Protein AF-A0A6J6UYF3-F1 (afdb_monomer_lite)

Foldseek 3Di:
DLVVQLVVCLVVQPQWDQTSNFTDHRSDTDPDDDDPDDDDPVRVVVVVVVVD

InterPro domains:
  IPR034768 WhiB-like iron-sulfur binding domain [PS51674] (1-29)

Radius of gyration: 13.54 Å; chains: 1; bounding box: 31×17×31 Å

Secondary structure (DSSP, 8-state):
-HHHHHHHHHHTT--EEEETTEEEETTEEESSPPPSSSPPHHHHHHHHHHH-

pLDDT: mean 90.46, std 6.54, range [60.88, 96.0]

Organism: NCBI:txid449393

Structure (mmCIF, N/CA/C/O backbone):
data_AF-A0A6J6UYF3-F1
#
_entry.id   AF-A0A6J6UYF3-F1
#
loop_
_atom_site.group_PDB
_atom_site.id
_atom_site.type_symbol
_atom_site.label_atom_id
_atom_site.label_alt_id
_atom_site.label_comp_id
_atom_site.label_asym_id
_atom_site.label_entity_id
_atom_site.label_seq_id
_atom_site.pdbx_PDB_ins_code
_atom_site.Cartn_x
_atom_site.Cartn_y
_atom_site.Cartn_z
_atom_site.occupancy
_atom_site.B_iso_or_equiv
_atom_site.auth_seq_id
_atom_site.auth_comp_id
_atom_site.auth_asym_id
_atom_site.auth_atom_id
_atom_site.pdbx_PDB_model_num
ATOM 1 N N . MET A 1 1 ? -15.575 -7.994 10.779 1.00 76.19 1 MET A N 1
ATOM 2 C CA . MET A 1 1 ? -14.365 -7.609 11.541 1.00 76.19 1 MET A CA 1
ATOM 3 C C . MET A 1 1 ? -13.205 -7.184 10.644 1.00 76.19 1 MET A C 1
ATOM 5 O O . MET A 1 1 ? -12.783 -6.049 10.781 1.00 76.19 1 MET A O 1
ATOM 9 N N . ARG A 1 2 ? -12.715 -8.020 9.709 1.00 88.62 2 ARG A N 1
ATOM 10 C CA . ARG A 1 2 ? -11.598 -7.652 8.806 1.00 88.62 2 ARG A CA 1
ATOM 11 C C . ARG A 1 2 ? -11.832 -6.336 8.044 1.00 88.62 2 ARG A C 1
ATOM 13 O O . ARG A 1 2 ? -11.034 -5.421 8.184 1.00 88.62 2 ARG A O 1
ATOM 20 N N . ALA A 1 3 ? -12.977 -6.209 7.368 1.00 89.81 3 ALA A N 1
ATOM 21 C CA . ALA A 1 3 ? -13.351 -4.989 6.643 1.00 89.81 3 ALA A CA 1
A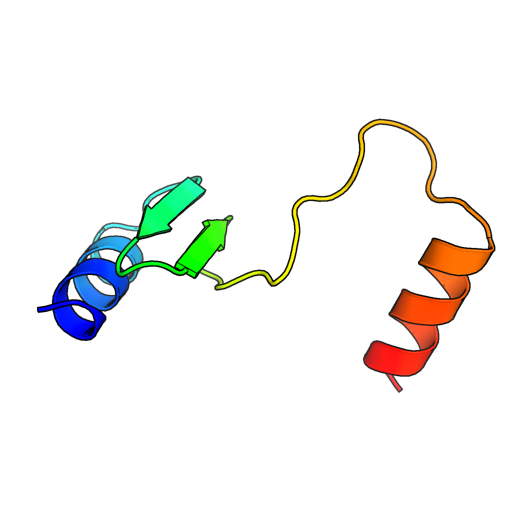TOM 22 C C . ALA A 1 3 ? -13.430 -3.739 7.544 1.00 89.81 3 ALA A C 1
ATOM 24 O O . ALA A 1 3 ? -12.869 -2.709 7.208 1.00 89.81 3 ALA A O 1
ATOM 25 N N . GLN A 1 4 ? -14.030 -3.852 8.735 1.00 92.56 4 GLN A N 1
ATOM 26 C CA . GLN A 1 4 ? -14.129 -2.745 9.704 1.00 92.56 4 GLN A CA 1
ATOM 27 C C . GLN A 1 4 ? -12.755 -2.277 10.212 1.00 92.56 4 GLN A C 1
ATOM 29 O O . GLN A 1 4 ? -12.577 -1.116 10.565 1.00 92.56 4 GLN A O 1
ATOM 34 N N . CYS A 1 5 ? -11.775 -3.183 10.262 1.00 94.62 5 CYS A N 1
ATOM 35 C CA . CYS A 1 5 ? -10.412 -2.857 10.664 1.00 94.62 5 CYS A CA 1
ATOM 36 C C . CYS A 1 5 ? -9.706 -2.019 9.585 1.00 94.62 5 CYS A C 1
ATOM 38 O O . CYS A 1 5 ? -9.087 -1.013 9.917 1.00 94.62 5 CYS A O 1
ATOM 40 N N . LEU A 1 6 ? -9.869 -2.381 8.307 1.00 93.19 6 LEU A N 1
ATOM 41 C CA . LEU A 1 6 ? -9.359 -1.598 7.179 1.00 93.19 6 LEU A CA 1
ATOM 42 C C . LEU A 1 6 ? -10.080 -0.249 7.040 1.00 93.19 6 LEU A C 1
ATOM 44 O O . LEU A 1 6 ? -9.439 0.788 6.923 1.00 93.19 6 LEU A O 1
ATOM 48 N N . GLU A 1 7 ? -11.407 -0.245 7.123 1.00 94.38 7 GLU A N 1
ATOM 49 C CA . GLU A 1 7 ? -12.222 0.973 7.052 1.00 94.38 7 GLU A CA 1
ATOM 50 C C . GLU A 1 7 ? -11.894 1.944 8.197 1.00 94.38 7 GLU A C 1
ATOM 52 O O . GLU A 1 7 ? -11.803 3.159 8.005 1.00 94.38 7 GLU A O 1
ATOM 57 N N . GLY A 1 8 ? -11.623 1.403 9.387 1.00 94.12 8 GLY A N 1
ATOM 58 C CA . GLY A 1 8 ? -11.121 2.168 10.520 1.00 94.12 8 GLY A CA 1
ATOM 59 C C . GLY A 1 8 ? -9.740 2.780 10.274 1.00 94.12 8 GLY A C 1
ATOM 60 O O . GLY A 1 8 ? -9.503 3.886 10.753 1.00 94.12 8 GLY A O 1
ATOM 61 N N . ALA A 1 9 ? -8.855 2.099 9.540 1.00 94.56 9 ALA A N 1
ATOM 62 C CA . ALA A 1 9 ? -7.534 2.613 9.175 1.00 94.56 9 ALA A CA 1
ATOM 63 C C . ALA A 1 9 ? -7.626 3.737 8.134 1.00 94.56 9 ALA A C 1
ATOM 65 O O . ALA A 1 9 ? -6.972 4.771 8.264 1.00 94.56 9 ALA A O 1
ATOM 66 N N . MET A 1 10 ? -8.509 3.571 7.146 1.00 91.88 10 MET A N 1
ATOM 67 C CA . MET A 1 10 ? -8.813 4.598 6.148 1.00 91.88 10 MET A CA 1
ATOM 68 C C . MET A 1 10 ? -9.403 5.852 6.794 1.00 91.88 10 MET A C 1
ATOM 70 O O . MET A 1 10 ? -8.938 6.957 6.537 1.00 91.88 10 MET A O 1
ATOM 74 N N . SER A 1 11 ? -10.381 5.680 7.687 1.00 94.50 11 SER A N 1
ATOM 75 C CA . SER A 1 11 ? -11.059 6.795 8.363 1.00 94.50 11 SER A CA 1
ATOM 76 C C . SER A 1 11 ? -10.124 7.607 9.264 1.00 94.50 11 SER A C 1
ATOM 78 O O . SER A 1 11 ? -10.332 8.803 9.450 1.00 94.50 11 SER A O 1
ATOM 80 N N . ARG A 1 12 ? -9.099 6.966 9.836 1.00 94.00 12 ARG A N 1
ATOM 81 C CA . ARG A 1 12 ? -8.103 7.610 10.707 1.00 94.00 12 ARG A CA 1
ATOM 82 C C . ARG A 1 12 ? -6.881 8.132 9.951 1.00 94.00 12 ARG A C 1
ATOM 84 O O . ARG A 1 12 ? -6.030 8.757 10.573 1.00 94.00 12 ARG A O 1
ATOM 91 N N . ALA A 1 13 ? -6.808 7.899 8.638 1.00 93.69 13 ALA A N 1
ATOM 92 C CA . ALA A 1 13 ? -5.633 8.185 7.820 1.00 93.69 13 ALA A CA 1
ATOM 93 C C . ALA A 1 13 ? -4.353 7.571 8.414 1.00 93.69 13 ALA A C 1
ATOM 95 O O . ALA A 1 13 ? -3.318 8.229 8.525 1.00 93.69 13 ALA A O 1
ATOM 96 N N . GLU A 1 14 ? -4.440 6.300 8.818 1.00 93.81 14 GLU A N 1
ATOM 97 C CA . GLU A 1 14 ? -3.290 5.575 9.354 1.00 93.81 14 GLU A CA 1
ATOM 98 C C . GLU A 1 14 ? -2.154 5.568 8.314 1.00 93.81 14 GLU A C 1
ATOM 100 O O . GLU A 1 14 ? -2.386 5.227 7.152 1.00 93.81 14 GLU A O 1
ATOM 105 N N . PRO A 1 15 ? -0.919 5.933 8.691 1.00 92.19 15 PRO A N 1
ATOM 106 C CA . PRO A 1 15 ? 0.146 6.181 7.721 1.00 92.19 15 PRO A CA 1
ATOM 107 C C . PRO A 1 15 ? 0.567 4.908 6.975 1.00 92.19 15 PRO A C 1
ATOM 109 O O . PRO A 1 15 ? 0.771 4.925 5.762 1.00 92.19 15 PRO A O 1
ATOM 112 N N . ALA A 1 16 ? 0.689 3.790 7.696 1.00 92.62 16 ALA A N 1
ATOM 113 C CA . ALA A 1 16 ? 0.976 2.482 7.125 1.00 92.62 16 ALA A CA 1
ATOM 114 C C . ALA A 1 16 ? 0.678 1.362 8.130 1.00 92.62 16 ALA A C 1
ATOM 116 O O . ALA A 1 16 ? 0.609 1.590 9.337 1.00 92.62 16 ALA A O 1
ATOM 117 N N . GLY A 1 17 ? 0.573 0.124 7.653 1.00 94.00 17 GLY A N 1
ATOM 118 C CA . GLY A 1 17 ? 0.497 -1.053 8.515 1.00 94.00 17 GLY A CA 1
ATOM 119 C C . GLY A 1 17 ? -0.190 -2.232 7.849 1.00 94.00 17 GLY A C 1
ATOM 120 O O . GLY A 1 17 ? -0.414 -2.232 6.642 1.00 94.00 17 GLY A O 1
ATOM 121 N N . VAL A 1 18 ? -0.528 -3.242 8.648 1.00 96.00 18 VAL A N 1
ATOM 122 C CA . VAL A 1 18 ? -1.429 -4.317 8.226 1.00 96.00 18 VAL A CA 1
ATOM 123 C C . VAL A 1 18 ? -2.759 -4.115 8.931 1.00 96.00 18 VAL A C 1
ATOM 125 O O . VAL A 1 18 ? -2.816 -4.136 10.158 1.00 96.00 18 VAL A O 1
ATOM 128 N N . TRP A 1 19 ? -3.826 -3.953 8.157 1.00 95.50 19 TRP A N 1
ATOM 129 C CA . TRP A 1 19 ? -5.163 -3.662 8.662 1.00 95.50 19 TRP A CA 1
ATOM 130 C C . TRP A 1 19 ? -6.167 -4.597 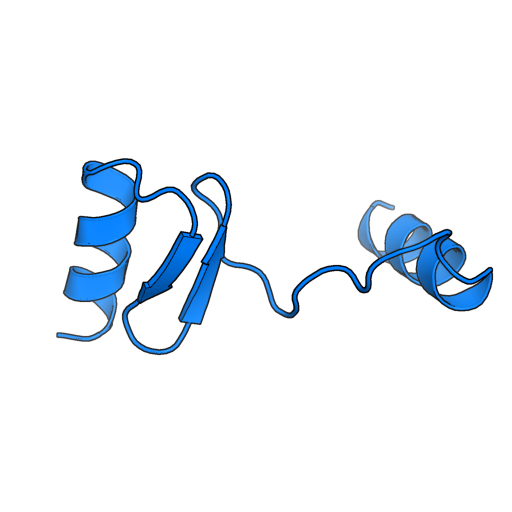8.006 1.00 95.50 19 TRP A C 1
ATOM 132 O O . TRP A 1 19 ? -6.191 -4.753 6.791 1.00 95.50 19 TRP A O 1
ATOM 142 N N . GLY A 1 20 ? -6.954 -5.312 8.812 1.00 93.44 20 GLY A N 1
ATOM 143 C CA . GLY A 1 20 ? -7.903 -6.302 8.287 1.00 93.44 20 GLY A CA 1
ATOM 144 C C . GLY A 1 20 ? -7.273 -7.502 7.560 1.00 93.44 20 GLY A C 1
ATOM 145 O O . GLY A 1 20 ? -8.011 -8.322 7.017 1.00 93.44 20 GLY A O 1
ATOM 146 N N . GLY A 1 21 ? -5.943 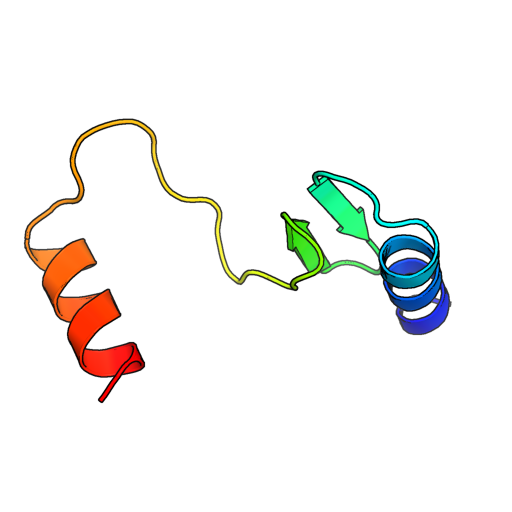-7.645 7.595 1.00 94.62 21 GLY A N 1
ATOM 147 C CA . GLY A 1 21 ? -5.185 -8.652 6.845 1.00 94.62 21 GLY A CA 1
ATOM 148 C C . GLY A 1 21 ? -4.574 -8.132 5.541 1.00 94.62 21 GLY A C 1
ATOM 149 O O . GLY A 1 21 ? -3.899 -8.898 4.861 1.00 94.62 21 GLY A O 1
ATOM 150 N N . GLU A 1 22 ? -4.770 -6.854 5.217 1.00 95.12 22 GLU A N 1
ATOM 151 C CA . GLU A 1 22 ? -4.220 -6.217 4.023 1.00 95.12 22 GLU A CA 1
ATOM 152 C C . GLU A 1 22 ? -3.110 -5.235 4.381 1.00 95.12 22 GLU A C 1
ATOM 154 O O . GLU A 1 22 ? -3.131 -4.599 5.438 1.00 95.12 22 GLU A O 1
ATOM 159 N N . LEU A 1 23 ? -2.121 -5.124 3.498 1.00 94.38 23 LEU A N 1
ATOM 160 C CA . LEU A 1 23 ? -1.035 -4.171 3.647 1.00 94.38 23 LEU A CA 1
ATOM 161 C C . LEU A 1 23 ? -1.532 -2.797 3.182 1.00 94.38 23 LEU A C 1
ATOM 163 O O . LEU A 1 23 ? -2.050 -2.657 2.078 1.00 94.38 23 LEU A O 1
ATOM 167 N N . PHE A 1 24 ? -1.388 -1.793 4.035 1.00 94.19 24 PHE A N 1
ATOM 168 C CA . PHE A 1 24 ? -1.918 -0.449 3.844 1.00 94.19 24 PHE A CA 1
ATOM 169 C C . PHE A 1 24 ? -0.793 0.579 3.949 1.00 94.19 24 PHE A C 1
ATOM 171 O O . PHE A 1 24 ? 0.072 0.461 4.822 1.00 94.19 24 PHE A O 1
ATOM 178 N N . GLU A 1 25 ? -0.798 1.575 3.070 1.00 94.00 25 GLU A N 1
ATOM 179 C CA . GLU A 1 25 ? 0.170 2.674 3.038 1.00 94.00 25 GLU A CA 1
ATOM 180 C C . GLU A 1 25 ? -0.456 3.894 2.349 1.00 94.00 25 GLU A C 1
ATOM 182 O O . GLU A 1 25 ? -1.130 3.744 1.328 1.00 94.00 25 GLU A O 1
ATOM 187 N N . ASP A 1 26 ? -0.272 5.089 2.920 1.00 90.19 26 ASP A N 1
ATOM 188 C CA . ASP A 1 26 ? -0.750 6.365 2.357 1.00 90.19 26 ASP A CA 1
ATOM 189 C C . ASP A 1 26 ? -2.237 6.349 1.942 1.00 90.19 26 ASP A C 1
ATOM 191 O O . ASP A 1 26 ? -2.631 6.835 0.877 1.00 90.19 26 ASP A O 1
A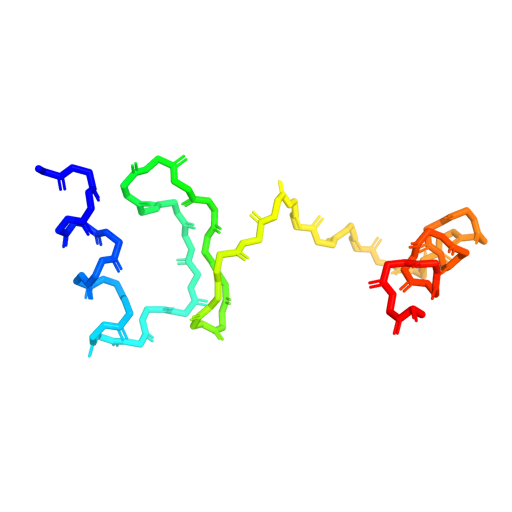TOM 195 N N . GLY A 1 27 ? -3.091 5.746 2.774 1.00 90.75 27 GLY A N 1
ATOM 196 C CA . GLY A 1 27 ? -4.529 5.689 2.511 1.00 90.75 27 GLY A CA 1
ATOM 197 C C . GLY A 1 27 ? -4.967 4.588 1.535 1.00 90.75 27 GLY A C 1
ATOM 198 O O . GLY A 1 27 ? -6.152 4.509 1.209 1.00 90.75 27 GLY A O 1
ATOM 199 N N . LYS A 1 28 ? -4.045 3.750 1.043 1.00 91.56 28 LYS A N 1
ATOM 200 C CA . LYS A 1 28 ? -4.302 2.755 -0.006 1.00 91.56 28 LYS A CA 1
ATOM 201 C C . LYS A 1 28 ? -3.889 1.357 0.429 1.00 91.56 28 LYS A C 1
ATOM 203 O O . LYS A 1 28 ? -2.881 1.168 1.105 1.00 91.56 28 LYS A O 1
ATOM 208 N N . VAL A 1 29 ? -4.645 0.360 -0.023 1.00 93.25 29 VAL A N 1
ATOM 209 C CA . VAL A 1 29 ? -4.217 -1.038 0.056 1.00 93.25 29 VAL A CA 1
ATOM 210 C C . VAL A 1 29 ? -3.175 -1.297 -1.028 1.00 93.25 29 VAL A C 1
ATOM 212 O O . VAL A 1 29 ? -3.372 -0.944 -2.190 1.00 93.25 29 VAL A O 1
ATOM 215 N N . ILE A 1 30 ? -2.063 -1.916 -0.646 1.00 92.50 30 ILE A N 1
ATOM 216 C CA . ILE A 1 30 ? -0.946 -2.252 -1.524 1.00 92.50 30 ILE A CA 1
ATOM 217 C C . ILE A 1 30 ? -0.688 -3.758 -1.488 1.00 92.50 30 ILE A C 1
ATOM 219 O O . ILE A 1 30 ? -0.729 -4.387 -0.438 1.00 92.50 30 ILE A O 1
ATOM 223 N N . ALA A 1 31 ? -0.360 -4.358 -2.631 1.00 91.62 31 ALA A N 1
ATOM 224 C CA . ALA A 1 31 ? -0.030 -5.785 -2.675 1.00 91.62 31 ALA A CA 1
ATOM 225 C C . ALA A 1 31 ? 1.354 -6.092 -2.066 1.00 91.62 31 ALA A C 1
ATOM 227 O O . ALA A 1 31 ? 1.590 -7.176 -1.535 1.00 91.62 31 ALA A O 1
ATOM 228 N N . LYS A 1 32 ? 2.295 -5.141 -2.151 1.00 90.44 32 LYS A N 1
ATOM 229 C CA . LYS A 1 32 ? 3.658 -5.254 -1.612 1.00 90.44 32 LYS A CA 1
ATOM 230 C C . LYS A 1 32 ? 4.266 -3.875 -1.372 1.00 90.44 32 LYS A C 1
ATOM 232 O O . LYS A 1 32 ? 4.011 -2.948 -2.138 1.00 90.44 32 LYS A O 1
ATOM 237 N N . LYS A 1 33 ? 5.145 -3.759 -0.372 1.00 89.25 33 LYS A N 1
ATOM 238 C CA . LYS A 1 33 ? 5.974 -2.556 -0.202 1.00 89.25 33 LYS A CA 1
ATOM 239 C C . LYS A 1 33 ? 7.024 -2.458 -1.306 1.00 89.25 33 LYS A C 1
ATOM 241 O O . LYS A 1 33 ? 7.572 -3.469 -1.758 1.00 89.25 33 LYS A O 1
ATOM 246 N N . ARG A 1 34 ? 7.355 -1.229 -1.702 1.00 89.19 34 ARG A N 1
ATOM 247 C CA . ARG A 1 34 ? 8.514 -0.960 -2.561 1.00 89.19 34 ARG A CA 1
ATOM 248 C C . ARG A 1 34 ? 9.793 -1.326 -1.816 1.00 89.19 34 ARG A C 1
ATOM 250 O O . ARG A 1 34 ? 10.006 -0.914 -0.678 1.00 89.19 34 ARG A O 1
ATOM 257 N N . LYS A 1 35 ? 10.662 -2.090 -2.477 1.00 90.00 35 LYS A N 1
ATOM 258 C CA . LYS A 1 35 ? 12.017 -2.331 -1.978 1.00 90.00 35 LYS A CA 1
ATOM 259 C C . LYS A 1 35 ? 12.795 -1.013 -1.974 1.00 90.00 35 LYS A C 1
ATOM 261 O O . LYS A 1 35 ? 12.613 -0.181 -2.866 1.00 90.00 35 LYS A O 1
ATOM 266 N N . ALA A 1 36 ? 13.658 -0.840 -0.976 1.00 90.44 36 ALA A N 1
ATOM 267 C CA . ALA A 1 36 ? 14.562 0.300 -0.913 1.00 90.44 36 ALA A CA 1
ATOM 268 C C . ALA A 1 36 ? 15.535 0.294 -2.107 1.00 90.44 36 ALA A C 1
ATOM 270 O O . ALA A 1 36 ? 15.955 -0.767 -2.570 1.00 90.44 36 ALA A O 1
ATOM 271 N N . GLY A 1 37 ? 15.910 1.486 -2.580 1.00 93.25 37 GLY A N 1
ATOM 272 C CA . GLY A 1 37 ? 16.835 1.671 -3.699 1.00 93.25 37 GLY A CA 1
ATOM 273 C C . GLY A 1 37 ? 16.160 1.892 -5.058 1.00 93.25 37 GLY A C 1
ATOM 274 O O . GLY A 1 37 ? 14.939 2.065 -5.179 1.00 93.25 37 GLY A O 1
ATOM 275 N N . ARG A 1 38 ? 16.992 1.941 -6.106 1.00 92.50 38 ARG A N 1
ATOM 276 C CA . ARG A 1 38 ? 16.520 2.155 -7.477 1.00 92.50 38 ARG A CA 1
ATOM 277 C C . ARG A 1 38 ? 15.693 0.940 -7.926 1.00 92.50 38 ARG A C 1
ATOM 279 O O . ARG A 1 38 ? 16.160 -0.182 -7.747 1.00 92.50 38 ARG A O 1
ATOM 286 N N . PRO A 1 39 ? 14.493 1.140 -8.505 1.00 93.62 39 PRO A N 1
ATOM 287 C CA . PRO A 1 39 ? 13.744 0.039 -9.101 1.00 93.62 39 PRO A CA 1
ATOM 288 C C . PRO A 1 39 ? 14.586 -0.669 -10.163 1.00 93.62 39 PRO A C 1
ATOM 290 O O . PRO A 1 39 ? 15.300 -0.022 -10.934 1.00 93.62 39 PRO A O 1
ATOM 293 N N . THR A 1 40 ? 14.480 -1.993 -10.210 1.00 93.06 40 THR A N 1
ATOM 294 C CA . THR A 1 40 ? 15.025 -2.777 -11.322 1.00 93.06 40 THR A CA 1
ATOM 295 C C . THR A 1 40 ? 14.259 -2.475 -12.609 1.00 93.06 40 THR A C 1
ATOM 297 O O . THR A 1 40 ? 13.104 -2.057 -12.562 1.00 93.06 40 THR A O 1
ATOM 300 N N . LEU A 1 41 ? 14.874 -2.722 -13.769 1.00 94.69 41 LEU A N 1
ATOM 301 C CA . LEU A 1 41 ? 14.200 -2.554 -15.062 1.00 94.69 41 LEU A CA 1
ATOM 302 C C . LEU A 1 41 ? 12.901 -3.372 -15.131 1.00 94.69 41 LEU A C 1
ATOM 304 O O . LEU A 1 41 ? 11.883 -2.867 -15.585 1.00 94.69 41 LEU A O 1
ATOM 308 N N . SER A 1 42 ? 12.919 -4.596 -14.600 1.00 93.19 42 SER A N 1
ATOM 309 C CA . SER A 1 42 ? 11.741 -5.463 -14.521 1.00 93.19 42 SER A CA 1
ATOM 310 C C . SER A 1 42 ? 10.633 -4.885 -13.637 1.00 93.19 42 SER A C 1
ATOM 312 O O . SER A 1 42 ? 9.464 -5.007 -13.977 1.00 93.19 42 SER A O 1
ATOM 314 N N . GLU A 1 43 ? 10.970 -4.237 -12.517 1.00 90.62 43 GLU A N 1
ATOM 315 C CA . GLU A 1 43 ? 9.977 -3.553 -11.675 1.00 90.62 43 GLU A CA 1
ATOM 316 C C . GLU A 1 43 ? 9.421 -2.285 -12.325 1.00 90.62 43 GLU A C 1
ATOM 318 O O . GLU A 1 43 ? 8.269 -1.945 -12.072 1.00 90.62 43 GLU A O 1
ATOM 323 N N . VAL A 1 44 ? 10.224 -1.563 -13.114 1.00 90.94 44 VAL A N 1
ATOM 324 C CA . VAL A 1 44 ? 9.736 -0.407 -13.882 1.00 90.94 44 VAL A CA 1
ATOM 325 C C . VAL A 1 44 ? 8.765 -0.880 -14.957 1.00 90.94 44 VAL A C 1
ATOM 327 O O . VAL A 1 44 ? 7.634 -0.414 -14.962 1.00 90.94 44 VAL A O 1
ATOM 330 N N . ALA A 1 45 ? 9.165 -1.861 -15.769 1.00 92.44 45 ALA A N 1
ATOM 331 C CA . ALA A 1 45 ? 8.322 -2.423 -16.820 1.00 92.44 45 ALA A CA 1
ATOM 332 C C . ALA A 1 45 ? 6.996 -2.969 -16.263 1.00 92.44 45 ALA A C 1
ATOM 334 O O . ALA A 1 45 ? 5.937 -2.661 -16.794 1.00 92.44 45 ALA A O 1
ATOM 335 N N . ALA A 1 46 ? 7.033 -3.698 -15.138 1.00 87.56 46 ALA A N 1
ATOM 336 C CA . ALA A 1 46 ? 5.816 -4.193 -14.491 1.00 87.56 46 ALA A CA 1
ATOM 337 C C . ALA A 1 46 ? 4.865 -3.057 -14.068 1.00 87.56 46 ALA A C 1
ATOM 339 O O . ALA A 1 46 ? 3.662 -3.166 -14.263 1.00 87.56 46 ALA A O 1
ATOM 340 N N . ARG A 1 47 ? 5.397 -1.950 -13.530 1.00 83.69 47 ARG A N 1
ATOM 341 C CA . ARG A 1 47 ? 4.583 -0.792 -13.122 1.00 83.69 47 ARG A CA 1
ATOM 342 C C . ARG A 1 47 ? 4.012 -0.013 -14.306 1.00 83.69 47 ARG A C 1
ATOM 344 O O . ARG A 1 47 ? 2.962 0.597 -14.149 1.00 83.69 47 ARG A O 1
ATOM 351 N N . GLU A 1 48 ? 4.723 0.033 -15.431 1.00 87.19 48 GLU A N 1
ATOM 352 C CA . GLU A 1 48 ? 4.243 0.674 -16.662 1.00 87.19 48 GLU A CA 1
ATOM 353 C C . GLU A 1 48 ? 3.109 -0.136 -17.298 1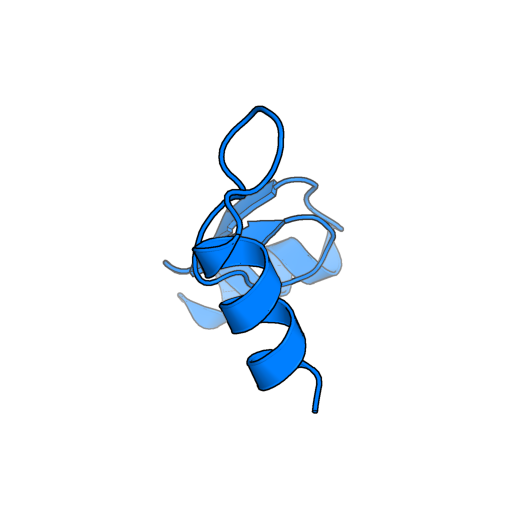.00 87.19 48 GLU A C 1
ATOM 355 O O . GLU A 1 48 ? 2.114 0.453 -17.701 1.00 87.19 48 GLU A O 1
ATOM 360 N N . GLU A 1 49 ? 3.207 -1.469 -17.291 1.00 84.75 49 GLU A N 1
ATOM 361 C CA . GLU A 1 49 ? 2.129 -2.366 -17.736 1.00 84.75 49 GLU A CA 1
ATOM 362 C C . GLU A 1 49 ? 0.888 -2.277 -16.829 1.00 84.75 49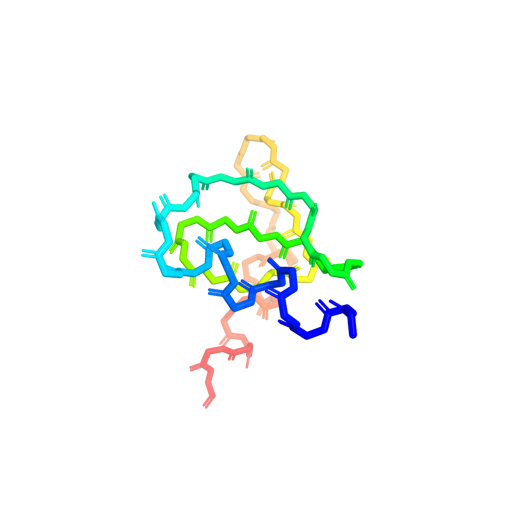 GLU A C 1
ATOM 364 O O . GLU A 1 49 ? -0.227 -2.266 -17.330 1.00 84.75 49 GLU A O 1
ATOM 369 N N . GLU A 1 50 ? 1.053 -2.175 -15.501 1.00 74.44 50 GLU A N 1
ATOM 370 C CA . GLU A 1 50 ? -0.069 -1.994 -14.555 1.00 74.44 50 GLU A CA 1
ATOM 371 C C . GLU A 1 50 ? -0.772 -0.628 -14.688 1.00 74.44 50 GLU A C 1
ATOM 373 O O . GLU A 1 50 ? -1.896 -0.466 -14.211 1.00 74.44 50 GLU A O 1
ATOM 378 N N . ALA A 1 51 ? -0.097 0.372 -15.263 1.00 70.06 51 ALA A N 1
ATOM 379 C CA . ALA A 1 51 ? -0.614 1.730 -15.424 1.00 70.06 51 ALA A CA 1
ATOM 380 C C . ALA A 1 51 ? -1.230 1.999 -16.811 1.00 70.06 51 ALA A C 1
ATOM 382 O O . ALA A 1 51 ? -1.851 3.053 -16.981 1.00 70.06 51 ALA A O 1
ATOM 383 N N . ALA A 1 52 ? -1.028 1.094 -17.774 1.00 60.88 52 ALA A N 1
ATOM 384 C CA . ALA A 1 52 ? -1.574 1.144 -19.131 1.00 60.88 52 ALA A CA 1
ATOM 385 C C . ALA A 1 52 ? -2.975 0.514 -19.202 1.00 60.88 52 ALA A C 1
ATOM 387 O O . ALA A 1 52 ? -3.805 1.052 -19.972 1.00 60.88 52 ALA A O 1
#

Sequence (52 aa):
MRAQCLEGAMSRAEPAGVWGGELFEDGKVIAKKRKAGRPTLSEVAAREEEAA